Protein AF-A0A969XPD6-F1 (afdb_monomer_lite)

Foldseek 3Di:
DPQFPLVVFPQRQPDDDDLQAVWAAPGDTDPPDFPRCVGNCCVVVVNDDGPSNHQIHCVVPVD

pLDDT: mean 83.65, std 7.78, range [44.59, 89.5]

Radius of gyration: 10.29 Å; chains: 1; bounding box: 27×19×28 Å

Sequence (63 aa):
MQRCICGTCPSFPGDDGFYCARGKSQNEVVRRGCICGDCENYKEFGLSKGYYCADGSAAEIEE

Structure (mmCIF, N/CA/C/O backbone):
data_AF-A0A969XPD6-F1
#
_entry.id   AF-A0A969XPD6-F1
#
loop_
_atom_site.group_PDB
_atom_site.id
_atom_site.type_symbol
_atom_site.label_atom_id
_atom_site.label_alt_id
_atom_site.label_comp_id
_atom_site.label_asym_id
_atom_site.label_entity_id
_atom_site.label_seq_id
_atom_site.pdbx_PDB_ins_code
_atom_site.Cartn_x
_atom_site.Cartn_y
_atom_site.Cartn_z
_atom_site.occupancy
_atom_site.B_iso_or_equiv
_atom_site.auth_seq_id
_atom_site.auth_comp_id
_atom_site.auth_asym_id
_atom_site.auth_atom_id
_atom_site.pdbx_PDB_model_num
ATOM 1 N N . MET A 1 1 ? 14.955 -0.324 11.388 1.00 44.59 1 MET A N 1
ATOM 2 C CA . MET A 1 1 ? 13.674 -0.999 11.093 1.00 44.59 1 MET A CA 1
ATOM 3 C C . MET A 1 1 ? 12.952 -0.180 10.030 1.00 44.59 1 MET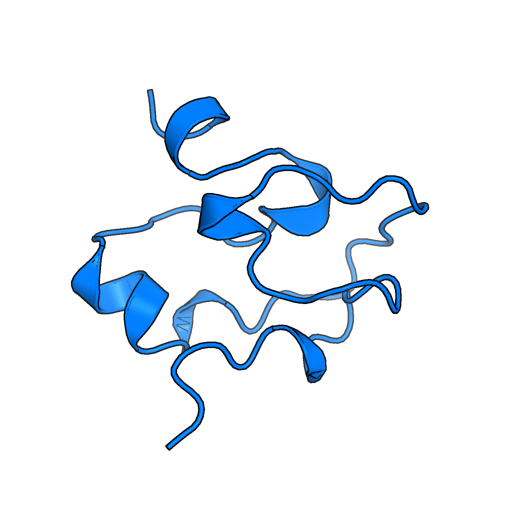 A C 1
ATOM 5 O O . MET A 1 1 ? 12.750 1.005 10.270 1.00 44.59 1 MET A O 1
ATOM 9 N N . GLN A 1 2 ? 12.651 -0.729 8.849 1.00 56.44 2 GLN A N 1
ATOM 10 C CA . GLN A 1 2 ? 11.843 -0.010 7.852 1.00 56.44 2 GLN A CA 1
ATOM 11 C C . GLN A 1 2 ? 10.364 -0.195 8.207 1.00 56.44 2 GLN A C 1
ATOM 13 O O . GLN A 1 2 ? 9.876 -1.319 8.197 1.00 56.44 2 GLN A O 1
ATOM 18 N N . ARG A 1 3 ? 9.664 0.893 8.552 1.00 69.69 3 ARG A N 1
ATOM 19 C CA . ARG A 1 3 ? 8.245 0.838 8.952 1.00 69.69 3 ARG A CA 1
ATOM 20 C C . ARG A 1 3 ? 7.285 0.581 7.785 1.00 69.69 3 ARG A C 1
ATOM 22 O O . ARG A 1 3 ? 6.178 0.131 8.030 1.00 69.69 3 ARG A O 1
ATOM 29 N N . CYS A 1 4 ? 7.708 0.850 6.541 1.00 75.94 4 CYS A N 1
ATOM 30 C CA . CYS A 1 4 ? 6.985 0.532 5.299 1.00 75.94 4 CYS A CA 1
ATOM 31 C C . CYS A 1 4 ? 7.809 -0.460 4.485 1.00 75.94 4 CYS A C 1
ATOM 33 O O . CYS A 1 4 ? 8.955 -0.166 4.158 1.00 75.94 4 CYS A O 1
ATOM 35 N N . ILE A 1 5 ? 7.204 -1.576 4.083 1.00 83.06 5 ILE A N 1
ATOM 36 C CA . ILE A 1 5 ? 7.795 -2.548 3.141 1.00 83.06 5 ILE A CA 1
ATOM 37 C C . ILE A 1 5 ? 7.318 -2.302 1.704 1.00 83.06 5 ILE A C 1
ATOM 39 O O . ILE A 1 5 ? 7.266 -3.170 0.846 1.00 83.06 5 ILE A O 1
ATOM 43 N N . CYS A 1 6 ? 6.920 -1.067 1.437 1.00 80.12 6 CYS A N 1
ATOM 44 C CA . CYS A 1 6 ? 6.207 -0.682 0.233 1.00 80.12 6 CYS A CA 1
ATO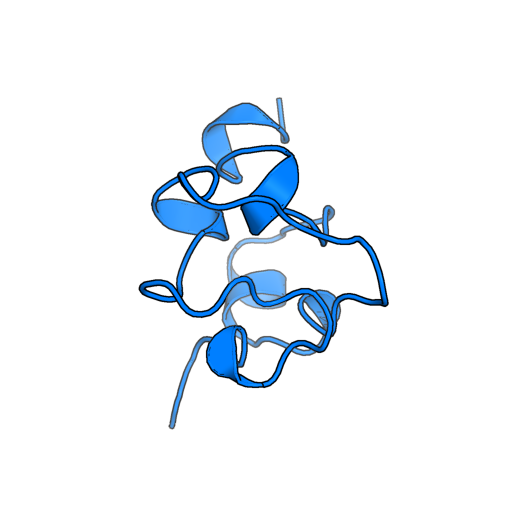M 45 C C . CYS A 1 6 ? 7.111 -0.767 -1.013 1.00 80.12 6 CYS A C 1
ATOM 47 O O . CYS A 1 6 ? 6.630 -1.114 -2.085 1.00 80.12 6 CYS A O 1
ATOM 49 N N . GLY A 1 7 ? 8.425 -0.568 -0.846 1.00 79.12 7 GLY A N 1
ATOM 50 C CA . GLY A 1 7 ? 9.424 -0.735 -1.909 1.00 79.12 7 GLY A CA 1
ATOM 51 C C . GLY A 1 7 ? 9.718 -2.188 -2.307 1.00 79.12 7 GLY A C 1
ATOM 52 O O . GLY A 1 7 ? 10.340 -2.411 -3.339 1.00 79.12 7 GLY A O 1
ATOM 53 N N . THR A 1 8 ? 9.272 -3.182 -1.531 1.00 84.00 8 THR A N 1
ATOM 54 C CA . THR A 1 8 ? 9.388 -4.611 -1.889 1.00 84.00 8 THR A CA 1
ATOM 55 C C . THR A 1 8 ? 8.079 -5.187 -2.433 1.00 84.00 8 THR A C 1
ATOM 57 O O . THR A 1 8 ? 7.987 -6.379 -2.724 1.00 84.00 8 THR A O 1
ATOM 60 N N . CYS A 1 9 ? 7.052 -4.350 -2.586 1.00 86.19 9 CYS A N 1
ATOM 61 C CA . CYS A 1 9 ? 5.758 -4.748 -3.115 1.00 86.19 9 CYS A CA 1
ATOM 62 C C . CYS A 1 9 ? 5.849 -5.061 -4.623 1.00 86.19 9 CYS A C 1
ATOM 64 O O . CYS A 1 9 ? 6.406 -4.265 -5.375 1.00 86.19 9 CYS A O 1
ATOM 66 N N . PRO A 1 10 ? 5.251 -6.160 -5.122 1.00 87.12 10 PRO A N 1
ATOM 67 C CA . PRO A 1 10 ? 5.265 -6.472 -6.555 1.00 87.12 10 PRO A CA 1
ATOM 68 C C . PRO A 1 10 ? 4.404 -5.512 -7.393 1.00 87.12 10 PRO A C 1
ATOM 70 O O . PRO A 1 10 ? 4.567 -5.450 -8.610 1.00 87.12 10 PRO A O 1
ATOM 73 N N . SER A 1 11 ? 3.505 -4.759 -6.749 1.00 86.25 11 SER A N 1
ATOM 74 C CA . SER A 1 11 ? 2.751 -3.652 -7.360 1.00 86.25 11 SER A CA 1
ATOM 75 C C . SER A 1 11 ? 3.424 -2.288 -7.156 1.00 86.25 11 SER A C 1
ATOM 77 O O . SER A 1 11 ? 2.780 -1.257 -7.336 1.00 86.25 11 SER A O 1
ATOM 79 N N . PHE A 1 12 ? 4.680 -2.251 -6.705 1.00 86.56 12 PHE A N 1
ATOM 80 C CA . PHE A 1 12 ? 5.415 -1.006 -6.517 1.00 86.56 12 PHE A CA 1
ATOM 81 C C . PHE A 1 12 ? 5.804 -0.407 -7.875 1.00 86.56 12 PHE A C 1
ATOM 83 O O . PHE A 1 12 ? 6.483 -1.078 -8.652 1.00 86.56 12 PHE A O 1
ATOM 90 N N . PRO A 1 13 ? 5.421 0.845 -8.173 1.00 85.50 13 PRO A N 1
ATOM 91 C CA . PRO A 1 13 ? 5.706 1.458 -9.467 1.00 85.50 13 PRO A CA 1
ATOM 92 C C . PRO A 1 13 ? 7.133 2.025 -9.593 1.00 85.50 13 PRO A C 1
ATO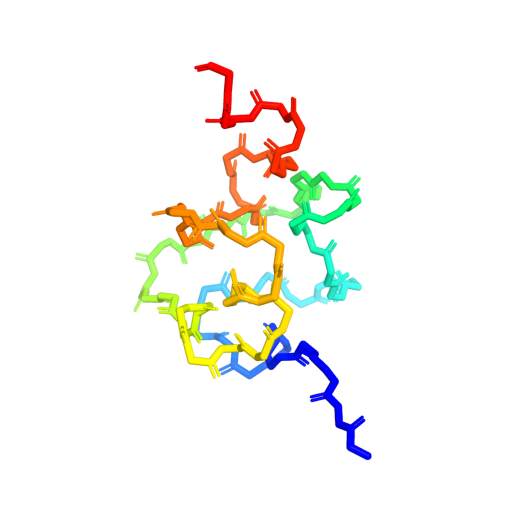M 94 O O . PRO A 1 13 ? 7.461 2.598 -10.625 1.00 85.50 13 PRO A O 1
ATOM 97 N N . GLY A 1 14 ? 7.988 1.872 -8.572 1.00 81.69 14 GLY A N 1
ATOM 98 C CA . GLY A 1 14 ? 9.373 2.363 -8.596 1.00 81.69 14 GLY A CA 1
ATOM 99 C C . GLY A 1 14 ? 9.550 3.826 -8.173 1.00 81.69 14 GLY A C 1
ATOM 100 O O . GLY A 1 14 ? 10.569 4.421 -8.506 1.00 81.69 14 GLY A O 1
ATOM 101 N N . ASP A 1 15 ? 8.573 4.398 -7.464 1.00 80.38 15 ASP A N 1
ATOM 102 C CA . ASP A 1 15 ? 8.592 5.791 -6.984 1.00 80.38 15 ASP A CA 1
ATOM 103 C C . ASP A 1 15 ? 9.066 5.890 -5.518 1.00 80.38 15 ASP A C 1
ATOM 105 O O . ASP A 1 15 ? 9.544 4.909 -4.956 1.00 80.38 15 ASP A O 1
ATOM 109 N N . ASP A 1 16 ? 8.913 7.032 -4.847 1.00 72.19 16 ASP A N 1
ATOM 110 C CA . ASP A 1 16 ? 9.097 7.081 -3.395 1.00 72.19 16 ASP A CA 1
ATOM 111 C C . ASP A 1 16 ? 7.993 6.253 -2.709 1.00 72.19 16 ASP A C 1
ATOM 113 O O . ASP A 1 16 ? 6.812 6.349 -3.043 1.00 72.19 16 ASP A O 1
ATOM 117 N N . GLY A 1 17 ? 8.361 5.402 -1.745 1.00 78.06 17 GLY A N 1
ATOM 118 C CA . GLY A 1 17 ? 7.391 4.637 -0.951 1.00 78.06 17 GLY A CA 1
ATOM 119 C C . GLY A 1 17 ? 6.448 5.532 -0.125 1.00 78.06 17 GLY A C 1
ATOM 120 O O . GLY A 1 17 ? 6.443 6.752 -0.246 1.00 78.06 17 GLY A O 1
ATOM 121 N N . PHE A 1 18 ? 5.672 4.936 0.792 1.00 84.19 18 PHE A N 1
ATOM 122 C CA . PHE A 1 18 ? 4.751 5.667 1.690 1.00 84.19 18 PHE A CA 1
ATOM 123 C C . PHE A 1 18 ? 3.459 6.232 1.056 1.00 84.19 18 PHE A C 1
ATOM 125 O O . PHE A 1 18 ? 2.885 7.200 1.554 1.00 84.19 18 PHE A O 1
ATOM 132 N N . TYR A 1 19 ? 2.917 5.585 0.022 1.00 87.44 19 TYR A N 1
ATOM 133 C CA . TYR A 1 19 ? 1.649 6.006 -0.604 1.00 87.44 19 TYR A CA 1
ATOM 134 C C . TYR A 1 19 ? 0.456 6.069 0.355 1.00 87.44 19 TYR A C 1
ATOM 136 O O . TYR A 1 19 ? -0.396 6.934 0.205 1.00 87.44 19 TYR A O 1
ATOM 144 N N . CYS A 1 20 ? 0.419 5.211 1.382 1.00 86.38 20 CYS A N 1
ATOM 145 C CA . CYS A 1 20 ? -0.629 5.249 2.407 1.00 86.38 20 CYS A CA 1
ATOM 146 C C . CYS A 1 20 ? -0.734 6.605 3.121 1.00 86.38 20 CYS A C 1
ATOM 148 O O . CYS A 1 20 ? -1.812 6.947 3.592 1.00 86.38 20 CYS A O 1
ATOM 150 N N . ALA A 1 21 ? 0.349 7.384 3.175 1.00 85.69 21 ALA A N 1
ATOM 151 C CA . ALA A 1 21 ? 0.357 8.720 3.763 1.00 85.69 21 ALA A CA 1
ATOM 152 C C . ALA A 1 21 ? 0.462 9.847 2.722 1.00 85.69 21 ALA A C 1
ATOM 154 O O . ALA A 1 21 ? -0.043 10.936 2.966 1.00 85.69 21 ALA A O 1
ATOM 155 N N . ARG A 1 22 ? 1.162 9.619 1.599 1.00 85.06 22 ARG A N 1
ATOM 156 C CA . ARG A 1 22 ? 1.477 10.671 0.612 1.00 85.06 22 ARG A CA 1
ATOM 157 C C . ARG A 1 22 ? 0.478 10.791 -0.536 1.00 85.06 22 ARG A C 1
ATOM 159 O O . ARG A 1 22 ? 0.446 11.848 -1.159 1.00 85.06 22 ARG A O 1
ATOM 166 N N . GLY A 1 23 ? -0.254 9.729 -0.854 1.00 85.06 23 GLY A N 1
ATOM 167 C CA . GLY A 1 23 ? -1.146 9.687 -2.011 1.00 85.06 23 GLY A CA 1
ATOM 168 C C . GLY A 1 23 ? -0.726 8.686 -3.061 1.00 85.06 23 GLY A C 1
ATOM 169 O O . GLY A 1 23 ? 0.293 8.001 -2.936 1.00 85.06 23 GLY A O 1
ATOM 170 N N . LYS A 1 24 ? -1.547 8.596 -4.109 1.00 87.94 24 LYS A N 1
ATOM 171 C CA . LYS A 1 24 ? -1.278 7.719 -5.250 1.00 87.94 24 LYS A CA 1
ATOM 172 C C . LYS A 1 24 ? 0.037 8.089 -5.939 1.00 87.94 24 LYS A C 1
ATOM 174 O O . LYS A 1 24 ? 0.451 9.248 -5.958 1.00 87.94 24 LYS A O 1
ATOM 179 N N . SER A 1 25 ? 0.669 7.099 -6.559 1.00 86.69 25 SER A N 1
ATOM 180 C CA . SER A 1 25 ? 1.829 7.327 -7.414 1.00 86.69 25 SER A CA 1
ATOM 181 C C . SER A 1 25 ? 1.428 8.078 -8.686 1.00 86.69 25 SER A C 1
ATOM 183 O O . SER A 1 25 ? 0.299 7.963 -9.166 1.00 86.69 25 SER A O 1
ATOM 185 N N . GLN A 1 26 ? 2.371 8.832 -9.250 1.00 86.88 26 GLN A N 1
ATOM 186 C CA . GLN A 1 26 ? 2.210 9.435 -10.576 1.00 86.88 26 GLN A CA 1
ATOM 187 C C . GLN A 1 26 ? 2.478 8.441 -11.713 1.00 86.88 26 GLN A C 1
ATOM 189 O O . GLN A 1 26 ? 2.067 8.679 -12.846 1.00 86.88 26 GLN A O 1
ATOM 194 N N . ASN A 1 27 ? 3.155 7.335 -11.409 1.00 87.12 27 ASN A N 1
ATOM 195 C CA . ASN A 1 27 ? 3.457 6.278 -12.362 1.00 87.12 27 ASN A CA 1
ATOM 196 C C . ASN A 1 27 ? 2.288 5.293 -12.492 1.00 87.12 27 ASN A C 1
ATOM 198 O O . ASN A 1 27 ? 1.454 5.158 -11.595 1.00 87.12 27 ASN A O 1
ATOM 202 N N . GLU A 1 28 ? 2.250 4.565 -13.609 1.00 87.25 28 GLU A N 1
ATOM 203 C CA . GLU A 1 28 ? 1.268 3.501 -13.812 1.00 87.25 28 GLU A CA 1
ATOM 204 C C . GLU A 1 28 ? 1.471 2.376 -12.786 1.00 87.25 28 GLU A C 1
ATOM 206 O O . GLU A 1 28 ? 2.550 1.791 -12.675 1.00 87.25 28 GLU A O 1
ATOM 211 N N . VAL A 1 29 ? 0.413 2.053 -12.036 1.00 88.12 29 VAL A N 1
ATOM 212 C CA . VAL A 1 29 ? 0.445 0.989 -11.030 1.00 88.12 29 VAL A CA 1
ATOM 213 C C . VAL A 1 29 ? -0.246 -0.259 -11.552 1.00 88.12 29 VAL A C 1
ATOM 215 O O . VAL A 1 29 ? -1.466 -0.298 -11.717 1.00 88.12 29 VAL A O 1
ATOM 218 N N . VAL A 1 30 ? 0.526 -1.330 -11.719 1.00 88.88 30 VAL A N 1
ATOM 219 C CA . VAL A 1 30 ? -0.010 -2.643 -12.087 1.00 88.88 30 VAL A CA 1
ATOM 220 C C . VAL A 1 30 ? -0.313 -3.443 -10.822 1.00 88.88 30 VAL A C 1
ATOM 222 O O . VAL A 1 30 ? 0.590 -3.786 -10.059 1.00 88.88 30 VAL A O 1
ATOM 225 N N . ARG A 1 31 ? -1.588 -3.781 -10.600 1.00 88.44 31 ARG A N 1
ATOM 226 C CA . ARG A 1 31 ? -2.030 -4.564 -9.433 1.00 88.44 31 ARG A CA 1
ATOM 227 C C . ARG A 1 31 ? -1.612 -6.034 -9.587 1.00 88.44 31 ARG A C 1
ATOM 229 O O . ARG A 1 31 ? -2.316 -6.824 -10.208 1.00 88.44 31 ARG A O 1
ATOM 236 N N . ARG A 1 32 ? -0.455 -6.394 -9.025 1.00 87.12 32 ARG A N 1
ATOM 237 C CA . ARG A 1 32 ? 0.135 -7.752 -9.030 1.00 87.12 32 ARG A CA 1
ATOM 238 C C . ARG A 1 32 ? 0.206 -8.392 -7.636 1.00 87.12 32 ARG A C 1
ATOM 240 O O . ARG A 1 32 ? 0.757 -9.477 -7.487 1.00 87.12 32 ARG A O 1
ATOM 247 N N . GLY A 1 33 ? -0.342 -7.718 -6.624 1.00 83.19 33 GLY A N 1
ATOM 248 C CA . GLY A 1 33 ? -0.290 -8.092 -5.207 1.00 83.19 33 GLY A CA 1
ATOM 249 C C . GLY A 1 33 ? 0.278 -6.960 -4.345 1.00 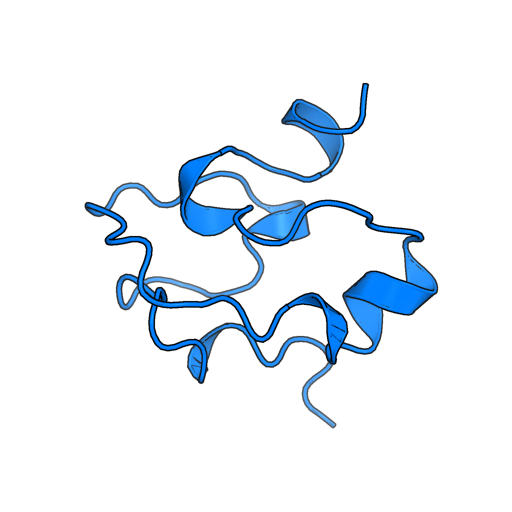83.19 33 GLY A C 1
ATOM 250 O O . GLY A 1 33 ? 1.231 -6.296 -4.751 1.00 83.19 33 GLY A O 1
ATOM 251 N N . CYS A 1 34 ? -0.298 -6.724 -3.163 1.00 84.44 34 CYS A N 1
ATOM 252 C CA . CYS A 1 34 ? 0.240 -5.792 -2.162 1.00 84.44 34 CYS A CA 1
ATOM 253 C C . CYS A 1 34 ? 0.591 -6.572 -0.906 1.00 84.44 34 CYS A C 1
ATOM 255 O O . CYS A 1 34 ? -0.249 -7.292 -0.378 1.00 84.44 34 CYS A O 1
ATOM 257 N N . ILE A 1 35 ? 1.795 -6.355 -0.392 1.00 86.75 35 ILE A N 1
ATOM 258 C CA . ILE A 1 35 ? 2.248 -6.873 0.912 1.00 86.75 35 ILE A CA 1
ATOM 259 C C . ILE A 1 35 ? 1.982 -5.865 2.036 1.00 86.75 35 ILE A C 1
ATOM 261 O O . ILE A 1 35 ? 2.589 -5.870 3.097 1.00 86.75 35 ILE A O 1
ATOM 265 N N . CYS A 1 36 ? 1.088 -4.924 1.769 1.00 81.38 36 CYS A N 1
ATOM 266 C CA . CYS A 1 36 ? 0.899 -3.734 2.572 1.00 81.38 36 CYS A CA 1
ATOM 267 C C . CYS A 1 36 ? 0.263 -4.079 3.928 1.00 81.38 36 CYS A C 1
ATOM 269 O O . CYS A 1 36 ? 0.586 -3.424 4.905 1.00 81.38 36 CYS A O 1
ATOM 271 N N . GLY A 1 37 ? -0.513 -5.166 4.023 1.00 82.38 37 GLY A N 1
ATOM 272 C CA . GLY A 1 37 ? -1.061 -5.672 5.290 1.00 82.38 37 GLY A CA 1
ATOM 273 C C . GLY A 1 37 ? -0.025 -6.249 6.270 1.00 82.38 37 GLY A C 1
ATOM 274 O O . GLY A 1 37 ? -0.283 -6.314 7.472 1.00 82.38 37 GLY A O 1
ATOM 275 N N . ASP A 1 38 ? 1.162 -6.628 5.790 1.00 86.06 38 ASP A N 1
ATOM 276 C CA . ASP A 1 38 ? 2.271 -7.105 6.633 1.00 86.06 38 ASP A CA 1
ATOM 277 C C . ASP A 1 38 ? 3.111 -5.957 7.215 1.00 86.06 38 ASP A C 1
ATOM 279 O O . ASP A 1 38 ? 3.942 -6.155 8.100 1.00 86.06 38 ASP A O 1
ATOM 283 N N . CYS A 1 39 ? 2.876 -4.741 6.733 1.00 85.12 39 CYS A N 1
ATOM 284 C CA . CYS A 1 39 ? 3.536 -3.525 7.166 1.00 85.12 39 CYS A CA 1
ATOM 285 C C . CYS A 1 39 ? 3.105 -3.129 8.589 1.00 85.12 39 CYS A C 1
ATOM 287 O O . CYS A 1 39 ? 1.915 -3.084 8.897 1.00 85.12 39 CYS A O 1
ATOM 289 N N . GLU A 1 40 ? 4.056 -2.769 9.453 1.00 85.69 40 GLU A N 1
ATOM 290 C CA . GLU A 1 40 ? 3.750 -2.331 10.823 1.00 85.69 40 GLU A CA 1
ATOM 291 C C . GLU A 1 40 ? 2.888 -1.062 10.833 1.00 85.69 40 GLU A C 1
ATOM 293 O O . GLU A 1 40 ? 1.878 -1.021 11.529 1.00 85.69 40 GLU A O 1
ATOM 298 N N . ASN A 1 41 ? 3.195 -0.089 9.963 1.00 84.56 41 ASN A N 1
ATOM 299 C CA . ASN A 1 41 ? 2.373 1.115 9.799 1.00 84.56 41 ASN A CA 1
ATOM 300 C C . ASN A 1 41 ? 0.922 0.774 9.434 1.00 84.56 41 ASN A C 1
ATOM 302 O O . ASN A 1 41 ? -0.001 1.419 9.909 1.00 84.56 41 ASN A O 1
ATOM 306 N N . TYR A 1 42 ? 0.699 -0.237 8.594 1.00 86.44 42 TYR A N 1
ATOM 307 C CA . TYR A 1 42 ? -0.658 -0.611 8.199 1.00 86.44 42 TYR A CA 1
ATOM 308 C C . TYR A 1 42 ? -1.494 -1.020 9.412 1.00 86.44 42 TYR A C 1
ATOM 310 O O . TYR A 1 42 ? -2.632 -0.588 9.560 1.00 86.44 42 TYR A O 1
ATOM 318 N N . LYS A 1 43 ? -0.899 -1.797 10.321 1.00 86.12 43 LYS A N 1
ATOM 319 C CA . LYS A 1 43 ? -1.553 -2.227 11.560 1.00 86.12 43 LYS A CA 1
ATOM 320 C C . LYS A 1 43 ? -1.681 -1.082 12.564 1.00 86.12 43 LYS A C 1
ATOM 322 O O . LYS A 1 43 ? -2.738 -0.930 13.162 1.00 86.12 43 LYS A O 1
ATOM 327 N N . GLU A 1 44 ? -0.632 -0.278 12.730 1.00 87.81 44 GLU A N 1
ATOM 328 C CA . GLU A 1 44 ? -0.598 0.831 13.693 1.00 87.81 44 GLU A CA 1
ATOM 329 C C . GLU A 1 44 ? -1.610 1.933 13.349 1.00 87.81 44 GLU A C 1
ATOM 331 O O . GLU A 1 44 ? -2.291 2.442 14.236 1.00 87.81 44 GLU A O 1
ATOM 336 N N . PHE A 1 45 ? -1.768 2.250 12.062 1.00 86.75 45 PHE A N 1
ATOM 337 C CA . PHE A 1 45 ? -2.731 3.245 11.584 1.00 86.75 45 PHE A CA 1
ATOM 338 C C . PHE A 1 45 ? -4.130 2.667 11.304 1.00 86.75 45 PHE A C 1
ATOM 340 O O . PHE A 1 45 ? -4.994 3.398 10.830 1.00 86.75 45 PHE A O 1
ATOM 347 N N . GLY A 1 46 ? -4.376 1.381 11.590 1.00 88.00 46 GLY A N 1
ATOM 348 C CA . GLY A 1 46 ? -5.694 0.758 11.397 1.00 88.00 46 GLY A CA 1
ATOM 349 C C . GLY A 1 46 ? -6.150 0.704 9.936 1.00 88.00 46 GLY A C 1
ATOM 350 O O . GLY A 1 46 ? -7.346 0.705 9.654 1.00 88.00 46 GLY A O 1
ATOM 351 N N . LEU A 1 47 ? -5.192 0.671 9.013 1.00 87.75 47 LEU A N 1
ATOM 352 C CA . LEU A 1 47 ? -5.432 0.628 7.580 1.00 87.75 47 LEU A CA 1
ATOM 353 C C . LEU A 1 47 ? -6.117 -0.686 7.190 1.00 87.75 47 LEU A C 1
ATOM 355 O O . LEU A 1 47 ? -5.845 -1.746 7.751 1.00 87.75 47 LEU A O 1
ATOM 359 N N . SER A 1 48 ? -7.014 -0.619 6.216 1.00 86.75 48 SER A N 1
ATOM 360 C CA . SER A 1 48 ? -7.809 -1.745 5.719 1.00 86.75 48 SER A CA 1
ATOM 361 C C . SER A 1 48 ? -7.660 -1.964 4.211 1.00 86.75 48 SER A C 1
ATOM 363 O O . SER A 1 48 ? -8.038 -3.024 3.701 1.00 86.75 48 SER A O 1
ATOM 365 N N . LYS A 1 49 ? -7.070 -1.012 3.482 1.00 86.25 49 LYS A N 1
ATOM 366 C CA . LYS A 1 49 ? -6.867 -1.085 2.025 1.00 86.25 49 LYS A CA 1
ATOM 367 C C . LYS A 1 49 ? -5.407 -1.336 1.698 1.00 86.25 49 LYS A C 1
ATOM 369 O O . LYS A 1 49 ? -4.533 -0.732 2.273 1.00 86.25 49 LYS A O 1
ATOM 374 N N . GLY A 1 50 ? -5.093 -2.180 0.719 1.00 81.69 50 GLY A N 1
ATOM 375 C CA . GLY A 1 50 ? -3.690 -2.416 0.341 1.00 81.69 50 GLY A CA 1
ATOM 376 C C . GLY A 1 50 ? -3.127 -1.396 -0.654 1.00 81.69 50 GLY A C 1
ATOM 377 O O . GLY A 1 50 ? -2.015 -0.901 -0.496 1.00 81.69 50 GLY A O 1
ATOM 378 N N . TYR A 1 51 ? -3.884 -1.103 -1.713 1.00 88.38 51 TYR A N 1
ATOM 379 C CA . TYR A 1 51 ? -3.380 -0.504 -2.956 1.00 88.38 51 TYR A CA 1
ATOM 380 C C . TYR A 1 51 ? -3.278 1.028 -2.934 1.00 88.38 51 TYR A C 1
ATOM 382 O O . TYR A 1 51 ? -3.641 1.681 -3.909 1.00 88.38 51 TYR A O 1
ATOM 390 N N . TYR A 1 52 ? -2.725 1.607 -1.870 1.00 88.50 52 TYR A N 1
ATOM 391 C CA . TYR A 1 52 ? -2.593 3.064 -1.742 1.00 88.50 52 TYR A CA 1
ATOM 392 C C . TYR A 1 52 ? -1.787 3.713 -2.882 1.00 88.50 52 TYR A C 1
ATOM 394 O O . TYR A 1 52 ? -2.057 4.837 -3.288 1.00 88.50 52 TYR A O 1
ATOM 402 N N . CYS A 1 53 ? -0.833 2.986 -3.474 1.00 88.00 53 CYS A N 1
ATOM 403 C CA . CYS A 1 53 ? -0.099 3.460 -4.650 1.00 88.00 53 CYS A CA 1
ATOM 404 C C . CYS A 1 53 ? -0.997 3.728 -5.865 1.00 88.00 53 CYS A C 1
ATOM 406 O O . CYS A 1 53 ? -0.677 4.611 -6.653 1.00 88.00 53 CYS A O 1
ATOM 408 N N . ALA A 1 54 ? -2.090 2.978 -6.029 1.00 89.19 54 ALA A N 1
ATOM 409 C CA . ALA A 1 54 ? -3.005 3.107 -7.163 1.00 89.19 54 ALA A CA 1
ATOM 410 C C . ALA A 1 54 ? -4.257 3.923 -6.821 1.00 89.19 54 ALA A C 1
ATOM 412 O O . ALA A 1 54 ? -4.755 4.663 -7.663 1.00 89.19 54 ALA A O 1
ATOM 413 N N . ASP A 1 55 ? -4.790 3.718 -5.619 1.00 89.50 55 ASP A N 1
ATOM 414 C CA . ASP A 1 55 ? -6.131 4.157 -5.228 1.00 89.50 55 ASP A CA 1
ATOM 415 C C . ASP A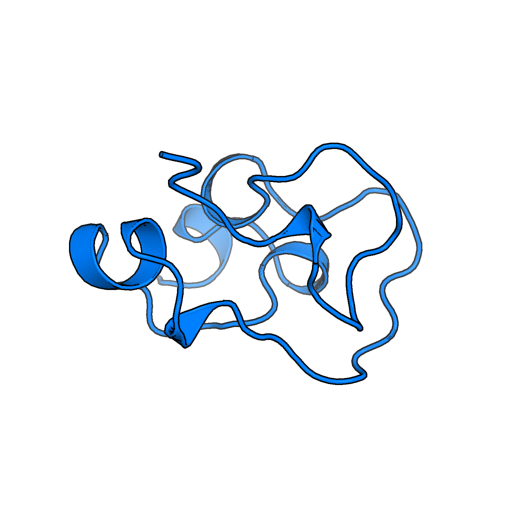 1 55 ? -6.115 5.549 -4.570 1.00 89.50 55 ASP A C 1
ATOM 417 O O . ASP A 1 55 ? -7.043 6.322 -4.771 1.00 89.50 55 ASP A O 1
ATOM 421 N N . GLY A 1 56 ? -5.034 5.905 -3.863 1.00 88.12 56 GLY A N 1
ATOM 422 C CA . GLY A 1 56 ? -4.916 7.160 -3.110 1.00 88.12 56 GLY A CA 1
ATOM 423 C C . GLY A 1 56 ? -4.310 6.954 -1.721 1.00 88.12 56 GLY A C 1
ATOM 424 O O . GLY A 1 56 ? -3.996 5.831 -1.332 1.00 88.12 56 GLY A O 1
ATOM 425 N N . SER A 1 57 ? -4.135 8.034 -0.959 1.00 89.44 57 SER A N 1
ATOM 426 C CA . SER A 1 57 ? -3.734 7.984 0.455 1.00 89.44 57 SER A CA 1
ATOM 427 C C . SER A 1 57 ? -4.786 7.269 1.293 1.00 89.44 57 SER A C 1
ATOM 429 O O . SER A 1 57 ? -5.959 7.266 0.936 1.00 89.44 57 SER A O 1
ATOM 431 N N . ALA A 1 58 ? -4.416 6.791 2.482 1.00 89.31 58 ALA A N 1
ATOM 432 C CA . ALA A 1 58 ? -5.389 6.349 3.479 1.00 89.31 58 ALA A CA 1
ATOM 433 C C . ALA A 1 58 ? -6.445 7.424 3.767 1.00 89.31 58 ALA A C 1
ATOM 435 O O . ALA A 1 58 ? -7.627 7.121 3.790 1.00 89.31 58 ALA A O 1
ATOM 436 N N . ALA A 1 59 ? -6.035 8.691 3.863 1.00 87.62 59 ALA A N 1
ATOM 437 C CA . ALA A 1 59 ? -6.962 9.809 4.034 1.00 87.62 59 ALA A CA 1
ATOM 438 C C . ALA A 1 59 ? -7.928 10.023 2.849 1.00 87.62 59 ALA A C 1
ATOM 440 O O . ALA A 1 59 ? -8.953 10.661 3.031 1.00 87.62 59 ALA A O 1
ATOM 441 N N . GLU A 1 60 ? -7.602 9.535 1.649 1.00 87.38 60 GLU A N 1
ATOM 442 C CA . GLU A 1 60 ? -8.440 9.695 0.452 1.00 87.38 60 GLU A CA 1
ATOM 443 C C . GLU A 1 60 ? -9.406 8.517 0.252 1.00 87.38 60 GLU A C 1
ATOM 445 O O . GLU A 1 60 ? -10.435 8.689 -0.395 1.00 87.38 60 GLU A O 1
ATOM 450 N N . ILE A 1 61 ? -9.071 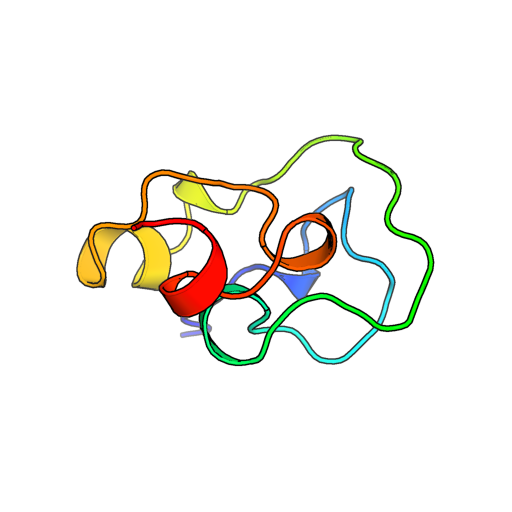7.321 0.760 1.00 87.56 61 ILE A N 1
ATOM 451 C CA . ILE A 1 61 ? -9.801 6.079 0.439 1.00 87.56 61 ILE A CA 1
ATOM 452 C C . ILE A 1 61 ? -10.394 5.335 1.645 1.00 87.56 61 ILE A C 1
ATOM 454 O O . ILE A 1 61 ? -11.085 4.336 1.446 1.00 87.56 61 ILE A O 1
ATOM 458 N N . GLU A 1 62 ? -10.113 5.777 2.873 1.00 78.12 62 GLU A N 1
ATOM 459 C CA . GLU A 1 62 ? -10.619 5.180 4.124 1.00 78.12 62 GLU A CA 1
ATOM 460 C C . GLU A 1 62 ? -11.734 6.029 4.776 1.00 78.12 62 GLU A C 1
ATOM 462 O O . GLU A 1 62 ? -11.861 6.034 6.000 1.00 78.12 62 GLU A O 1
ATOM 467 N N . GLU A 1 63 ? -12.508 6.765 3.967 1.00 62.34 63 GLU A N 1
ATOM 468 C CA . GLU A 1 63 ? -13.659 7.590 4.397 1.00 62.34 63 GLU A CA 1
ATOM 469 C C . GLU A 1 63 ? -14.957 6.777 4.576 1.00 62.34 63 GLU A C 1
ATOM 471 O O . GLU A 1 63 ? -15.213 5.855 3.761 1.00 62.34 63 GLU A O 1
#

Secondary structure (DSSP, 8-state):
--S--GGG-TT--SS-S-HHHH---SS----S---GGGSHHHHHTT---S-HHHH--HHHH--